Protein AF-A0A972HH08-F1 (afdb_monomer)

Foldseek 3Di:
DDDPPDDPDPDPPDPDPPPPPVPPDDPPVVVVVVVVVVVLVVVLVVQLVVQCVVPVDSVRSNVVSVCVSVVVVVVVVVVVVVVPVVDDPPD

Structure (mmCIF, N/CA/C/O backbone):
data_AF-A0A972HH08-F1
#
_entry.id   AF-A0A972HH08-F1
#
loop_
_atom_site.group_PDB
_atom_site.id
_atom_site.type_symbol
_atom_site.label_atom_id
_atom_site.label_alt_id
_atom_site.label_comp_id
_atom_site.label_asym_id
_atom_site.label_entity_id
_atom_site.label_seq_id
_atom_site.pdbx_PDB_ins_code
_atom_site.Cartn_x
_atom_site.Cartn_y
_atom_site.Cartn_z
_atom_site.occupancy
_atom_site.B_iso_or_equiv
_atom_site.auth_seq_id
_atom_site.auth_comp_id
_atom_site.auth_asym_id
_atom_site.auth_atom_id
_atom_site.pdbx_PDB_model_num
ATOM 1 N N . MET A 1 1 ? -15.792 23.093 -46.252 1.00 42.84 1 MET A N 1
ATOM 2 C CA . MET A 1 1 ? -15.370 22.059 -45.281 1.00 42.84 1 MET A CA 1
ATOM 3 C C . MET A 1 1 ? -13.939 22.381 -44.873 1.00 42.84 1 MET A C 1
ATOM 5 O O . MET A 1 1 ? -13.083 22.382 -45.744 1.00 42.84 1 MET A O 1
ATOM 9 N N . LEU A 1 2 ? -13.693 22.775 -43.619 1.00 50.72 2 LEU A N 1
ATOM 10 C CA . LEU A 1 2 ? -12.345 23.082 -43.118 1.00 50.72 2 LEU A CA 1
ATOM 11 C C . LEU A 1 2 ? -11.641 21.763 -42.779 1.00 50.72 2 LEU A C 1
ATOM 13 O O . LEU A 1 2 ? -12.202 20.955 -42.043 1.00 50.72 2 LEU A O 1
ATOM 17 N N . ASN A 1 3 ? -10.457 21.529 -43.345 1.00 46.81 3 ASN A N 1
ATOM 18 C CA . ASN A 1 3 ? -9.643 20.358 -43.031 1.00 46.81 3 ASN A CA 1
ATOM 19 C C . ASN A 1 3 ? -9.036 20.533 -41.620 1.00 46.81 3 ASN A C 1
ATOM 21 O O . ASN A 1 3 ? -8.292 21.493 -41.416 1.00 46.81 3 ASN A O 1
ATOM 25 N N . PRO A 1 4 ? -9.334 19.657 -40.642 1.00 57.03 4 PRO A N 1
ATOM 26 C CA . PRO A 1 4 ? -8.886 19.828 -39.259 1.00 57.03 4 PRO A CA 1
ATOM 27 C C . PRO A 1 4 ? -7.385 19.560 -39.025 1.00 57.03 4 PRO A C 1
ATOM 29 O O . PRO A 1 4 ? -6.949 19.626 -37.879 1.00 57.03 4 PRO A O 1
ATOM 32 N N . THR A 1 5 ? -6.581 19.264 -40.058 1.00 57.78 5 THR A N 1
ATOM 33 C CA . THR A 1 5 ? -5.150 18.924 -39.893 1.00 57.78 5 THR A CA 1
ATOM 34 C C . THR A 1 5 ? -4.154 20.000 -40.320 1.00 57.78 5 THR A C 1
ATOM 36 O O . THR A 1 5 ? -2.954 19.802 -40.148 1.00 57.78 5 THR A O 1
ATOM 39 N N . THR A 1 6 ? -4.586 21.143 -40.850 1.00 57.56 6 THR A N 1
ATOM 40 C CA . THR A 1 6 ? -3.664 22.255 -41.139 1.00 57.56 6 THR A CA 1
ATOM 41 C C . THR A 1 6 ? -3.558 23.169 -39.926 1.00 57.56 6 THR A C 1
ATOM 43 O O . THR A 1 6 ? -4.171 24.234 -39.881 1.00 57.56 6 THR A O 1
ATOM 46 N N . PHE A 1 7 ? -2.779 22.748 -38.927 1.00 62.72 7 PHE A N 1
ATOM 47 C CA . PHE A 1 7 ? -2.162 23.719 -38.025 1.00 62.72 7 PHE A CA 1
ATOM 48 C C . PHE A 1 7 ? -1.311 24.677 -38.878 1.00 62.72 7 PHE A C 1
ATOM 50 O O . PHE A 1 7 ? -0.615 24.204 -39.782 1.00 62.72 7 PHE A O 1
ATOM 57 N N . PRO A 1 8 ? -1.361 26.000 -38.647 1.00 64.50 8 PRO A N 1
ATOM 58 C CA . PRO A 1 8 ? -0.471 26.922 -39.335 1.00 64.50 8 PRO A CA 1
ATOM 59 C C . PRO A 1 8 ? 0.972 26.538 -39.001 1.00 64.50 8 PRO A C 1
ATOM 61 O O . PRO A 1 8 ? 1.339 26.497 -37.825 1.00 64.50 8 PRO A O 1
ATOM 64 N N . HIS A 1 9 ? 1.776 26.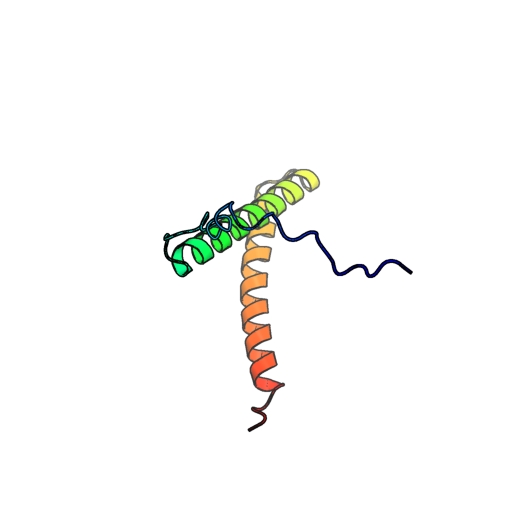232 -40.020 1.00 63.53 9 HIS A N 1
ATOM 65 C CA . HIS A 1 9 ? 3.219 26.135 -39.836 1.00 63.53 9 HIS A CA 1
ATOM 66 C C . HIS A 1 9 ? 3.723 27.519 -39.381 1.00 63.53 9 HIS A C 1
ATOM 68 O O . HIS A 1 9 ? 3.330 28.521 -39.991 1.00 63.53 9 HIS A O 1
ATOM 74 N N . PRO A 1 10 ? 4.525 27.615 -38.305 1.00 67.88 10 PRO A N 1
ATOM 75 C CA . PRO A 1 10 ? 5.176 28.865 -37.930 1.00 67.88 10 PRO A CA 1
ATOM 76 C C . PRO A 1 10 ? 6.015 29.392 -39.106 1.00 67.88 10 PRO A C 1
ATOM 78 O O . PRO A 1 10 ? 6.557 28.574 -39.850 1.00 67.88 10 PRO A O 1
ATOM 81 N N . PRO A 1 11 ? 6.135 30.718 -39.301 1.00 71.25 11 PRO A N 1
ATOM 82 C CA . PRO A 1 11 ? 7.042 31.273 -40.302 1.00 71.25 11 PRO A CA 1
ATOM 83 C C . PRO A 1 11 ? 8.468 30.756 -40.058 1.00 71.25 11 PRO A C 1
ATOM 85 O O . PRO A 1 11 ? 8.930 30.747 -38.918 1.00 71.25 11 PRO A O 1
ATOM 88 N N . ASP A 1 12 ? 9.139 30.322 -41.130 1.00 70.12 12 ASP A N 1
ATOM 89 C CA . ASP A 1 12 ? 10.363 29.493 -41.161 1.00 70.12 12 ASP A CA 1
ATOM 90 C C . ASP A 1 12 ? 11.654 30.144 -40.590 1.00 70.12 12 ASP A C 1
ATOM 92 O O . ASP A 1 12 ? 12.762 29.856 -41.042 1.00 70.12 12 ASP A O 1
ATOM 96 N N . GLY A 1 13 ? 11.543 31.047 -39.614 1.00 67.62 13 GLY A N 1
ATOM 97 C CA . GLY A 1 13 ? 12.664 31.729 -38.959 1.00 67.62 13 GLY A CA 1
ATOM 98 C C . GLY A 1 13 ? 12.819 31.434 -37.466 1.00 67.62 13 GLY A C 1
ATOM 99 O O . GLY A 1 13 ? 13.900 31.666 -36.923 1.00 67.62 13 GLY A O 1
ATOM 100 N N . ASP A 1 14 ? 11.787 30.906 -36.806 1.00 67.50 14 ASP A N 1
ATOM 101 C CA . ASP A 1 14 ? 11.899 30.527 -35.401 1.00 67.50 14 ASP A CA 1
ATOM 102 C C . ASP A 1 14 ? 12.445 29.095 -35.311 1.00 67.50 14 ASP A C 1
ATOM 104 O O . ASP A 1 14 ? 11.861 28.181 -35.901 1.00 67.50 14 ASP A O 1
ATOM 108 N N . PRO A 1 15 ? 13.564 28.859 -34.599 1.00 72.12 15 PRO A N 1
ATOM 109 C CA . PRO A 1 15 ? 14.070 27.510 -34.413 1.00 72.12 15 PRO A CA 1
ATOM 110 C C . PRO A 1 15 ? 12.978 26.664 -33.762 1.00 72.12 15 PRO A C 1
ATOM 112 O O . PRO A 1 15 ? 12.356 27.094 -32.787 1.00 72.12 15 PRO A O 1
ATOM 115 N N . GLU A 1 16 ? 12.760 25.461 -34.301 1.00 72.94 16 GLU A N 1
ATOM 116 C CA . GLU A 1 16 ? 11.885 24.464 -33.689 1.00 72.94 16 GLU A CA 1
ATOM 117 C C . GLU A 1 16 ? 12.163 24.436 -32.176 1.00 72.94 16 GLU A C 1
ATOM 119 O O . GLU A 1 16 ? 13.334 24.357 -31.773 1.00 72.94 16 GLU A O 1
ATOM 124 N N . PRO A 1 17 ? 11.134 24.569 -31.315 1.00 71.19 17 PRO A N 1
ATOM 125 C CA . PRO A 1 17 ? 11.358 24.601 -29.883 1.00 71.19 17 PRO A CA 1
ATOM 126 C C . PRO A 1 17 ? 12.082 23.316 -29.493 1.00 71.19 17 PRO A C 1
ATOM 128 O O . PRO A 1 17 ? 11.584 22.217 -29.734 1.00 71.19 17 PRO A O 1
ATOM 131 N N . ALA A 1 18 ? 13.278 23.462 -28.915 1.00 70.88 18 ALA A N 1
ATOM 132 C CA . ALA A 1 18 ? 14.118 22.330 -28.554 1.00 70.88 18 ALA A CA 1
ATOM 133 C C . ALA A 1 18 ? 13.287 21.271 -27.802 1.00 70.88 18 ALA A C 1
ATOM 135 O O . ALA A 1 18 ? 12.491 21.641 -26.926 1.00 70.88 18 ALA A O 1
ATOM 136 N N . PRO A 1 19 ? 13.462 19.966 -28.103 1.00 73.06 19 PRO A N 1
ATOM 137 C CA . PRO A 1 19 ? 12.664 18.914 -27.492 1.00 73.06 19 PRO A CA 1
ATOM 138 C C . PRO A 1 19 ? 12.725 19.073 -25.976 1.00 73.06 19 PRO A C 1
ATOM 140 O O . PRO A 1 19 ? 13.809 19.173 -25.393 1.00 73.06 19 PRO A O 1
ATOM 143 N N . ASN A 1 20 ? 11.556 19.142 -25.340 1.00 65.12 20 ASN A N 1
ATOM 144 C CA . ASN A 1 20 ? 11.391 19.445 -23.923 1.00 65.12 20 ASN A CA 1
ATOM 145 C C . ASN A 1 20 ? 11.936 18.314 -23.030 1.00 65.12 20 ASN A C 1
ATOM 147 O O . ASN A 1 20 ? 11.201 17.592 -22.360 1.00 65.12 20 ASN A O 1
ATOM 151 N N . ARG A 1 21 ? 13.262 18.176 -22.951 1.00 66.56 21 ARG A N 1
ATOM 152 C CA . ARG A 1 21 ? 13.967 17.220 -22.086 1.00 66.56 21 ARG A CA 1
ATOM 153 C C . ARG A 1 21 ? 13.891 17.641 -20.612 1.00 66.56 21 ARG A C 1
ATOM 155 O O . ARG A 1 21 ? 14.906 17.730 -19.932 1.00 66.56 21 ARG A O 1
ATOM 162 N N . ARG A 1 22 ? 12.690 17.891 -20.079 1.00 66.06 22 ARG A N 1
ATOM 163 C CA . ARG A 1 22 ? 12.484 18.223 -18.657 1.00 66.06 22 ARG A CA 1
ATOM 164 C C . ARG A 1 22 ? 12.851 17.071 -17.714 1.00 66.06 22 ARG A C 1
ATOM 166 O O . ARG A 1 22 ? 13.012 17.299 -16.523 1.00 66.06 22 ARG A O 1
ATOM 173 N N . PHE A 1 23 ? 13.048 15.860 -18.237 1.00 58.53 23 PHE A N 1
ATOM 174 C CA . PHE A 1 23 ? 13.458 14.687 -17.464 1.00 58.53 23 PHE A CA 1
ATOM 175 C C . PHE A 1 23 ? 14.733 14.050 -18.030 1.00 58.53 23 PHE A C 1
ATOM 177 O O . PHE A 1 23 ? 14.772 12.865 -18.353 1.00 58.53 23 PHE A O 1
ATOM 184 N N . GLY A 1 24 ? 15.790 14.847 -18.179 1.00 56.59 24 GLY A N 1
ATOM 185 C CA . GLY A 1 24 ? 17.132 14.323 -18.418 1.00 56.59 24 GLY A CA 1
ATOM 186 C C . GLY A 1 24 ? 17.750 13.760 -17.131 1.00 56.59 24 GLY A C 1
ATOM 187 O O . GLY A 1 24 ? 17.990 14.502 -16.188 1.00 56.59 24 GLY A O 1
ATOM 188 N N . GLY A 1 25 ? 18.060 12.460 -17.102 1.00 61.03 25 GLY A N 1
ATOM 189 C CA . GLY A 1 25 ? 19.302 11.998 -16.461 1.00 61.03 25 GLY A CA 1
ATOM 190 C C . GLY A 1 25 ? 19.297 11.426 -15.035 1.00 61.03 25 GLY A C 1
ATOM 191 O O . GLY A 1 25 ? 20.378 11.120 -14.545 1.00 61.03 25 GLY A O 1
ATOM 192 N N . LEU A 1 26 ? 18.164 11.187 -14.366 1.00 59.44 26 LEU A N 1
ATOM 193 C CA . LEU A 1 26 ? 18.158 10.373 -13.134 1.00 59.44 26 LEU A CA 1
ATOM 194 C C . LEU A 1 26 ? 17.748 8.938 -13.480 1.00 59.44 26 LEU A C 1
ATOM 196 O O . LEU A 1 26 ? 16.641 8.708 -13.957 1.00 59.44 26 LEU A O 1
ATOM 200 N N . SER A 1 27 ? 18.657 7.976 -13.281 1.00 63.59 27 SER A N 1
ATOM 201 C CA . SER A 1 27 ? 18.525 6.562 -13.671 1.00 63.59 27 SER A CA 1
ATOM 202 C C . SER A 1 27 ? 17.088 6.026 -13.558 1.00 63.59 27 SER A C 1
ATOM 204 O O . SER A 1 27 ? 16.556 5.901 -12.449 1.00 63.59 27 SER A O 1
ATOM 206 N N . SER A 1 28 ? 16.491 5.674 -14.700 1.00 74.81 28 SER A N 1
ATOM 207 C CA . SER A 1 28 ? 15.091 5.244 -14.829 1.00 74.81 28 SER A CA 1
ATOM 208 C C . SER A 1 28 ? 14.683 4.227 -13.743 1.00 74.81 28 SER A C 1
ATOM 210 O O . SER A 1 28 ? 13.729 4.470 -13.006 1.00 74.81 28 SER A O 1
ATOM 212 N N . ARG A 1 29 ? 15.464 3.160 -13.504 1.00 75.69 29 ARG A N 1
ATOM 213 C CA . ARG A 1 29 ? 15.123 2.110 -12.515 1.00 75.69 29 ARG A CA 1
ATOM 214 C C . ARG A 1 29 ? 14.994 2.602 -11.067 1.00 75.69 29 ARG A C 1
ATOM 216 O O . ARG A 1 29 ? 14.054 2.205 -10.385 1.00 75.69 29 ARG A O 1
ATOM 223 N N . ARG A 1 30 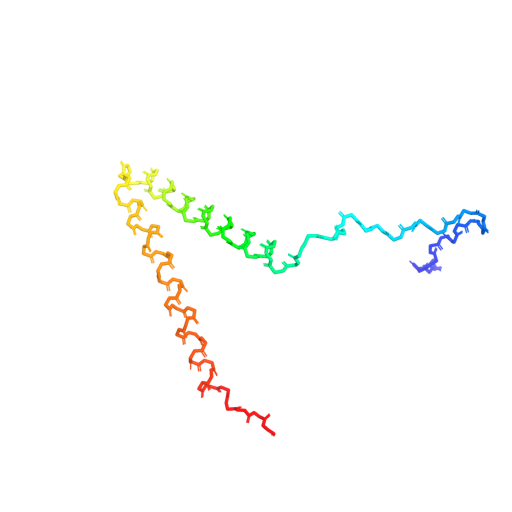? 15.907 3.458 -10.586 1.00 83.81 30 ARG A N 1
ATOM 224 C CA . ARG A 1 30 ? 15.884 3.942 -9.188 1.00 83.81 30 ARG A CA 1
ATOM 225 C C . ARG A 1 30 ? 14.697 4.868 -8.939 1.00 83.81 30 ARG A C 1
ATOM 227 O O . ARG A 1 30 ? 14.056 4.767 -7.900 1.00 83.81 30 ARG A O 1
ATOM 234 N N . VAL A 1 31 ? 14.365 5.712 -9.917 1.00 85.94 31 VAL A N 1
ATOM 235 C CA . VAL A 1 31 ? 13.197 6.601 -9.850 1.00 85.94 31 VAL A CA 1
ATOM 236 C C . VAL A 1 31 ? 11.898 5.796 -9.886 1.00 85.94 31 VAL A C 1
ATOM 238 O O . VAL A 1 31 ? 10.993 6.074 -9.103 1.00 85.94 31 VAL A O 1
ATOM 241 N N . HIS A 1 32 ? 11.798 4.774 -10.743 1.00 85.94 32 HIS A N 1
ATOM 242 C CA . HIS A 1 32 ? 10.619 3.901 -10.779 1.00 85.94 32 HIS A CA 1
ATOM 243 C C . HIS A 1 32 ? 10.441 3.106 -9.480 1.00 85.94 32 HIS A C 1
ATOM 245 O O . HIS A 1 32 ? 9.322 3.023 -8.968 1.00 85.94 32 HIS A O 1
ATOM 251 N N . LEU A 1 33 ? 11.528 2.578 -8.909 1.00 88.44 33 LEU A N 1
ATOM 252 C CA . LEU A 1 33 ? 11.484 1.887 -7.621 1.00 88.44 33 LEU A CA 1
ATOM 253 C C . LEU A 1 33 ? 11.051 2.836 -6.495 1.00 88.44 33 LEU A C 1
ATOM 255 O O . LEU A 1 33 ? 10.130 2.507 -5.752 1.00 88.44 33 LEU A O 1
ATOM 259 N N . ALA A 1 34 ? 11.645 4.031 -6.420 1.00 90.06 34 ALA A N 1
ATOM 260 C CA . ALA A 1 34 ? 11.280 5.042 -5.431 1.00 90.06 34 ALA A CA 1
ATOM 261 C C . ALA A 1 34 ? 9.802 5.439 -5.548 1.00 90.06 34 ALA A C 1
ATOM 263 O O . ALA A 1 34 ? 9.079 5.377 -4.560 1.00 90.06 34 ALA A O 1
ATOM 264 N N . LYS A 1 35 ? 9.317 5.737 -6.763 1.00 88.06 35 LYS A N 1
ATOM 265 C CA . LYS A 1 35 ? 7.896 6.033 -7.017 1.00 88.06 35 LYS A CA 1
ATOM 266 C C . LYS A 1 35 ? 6.983 4.898 -6.556 1.00 88.06 35 LYS A C 1
ATOM 268 O O . LYS A 1 35 ? 5.957 5.157 -5.935 1.00 88.06 35 LYS A O 1
ATOM 2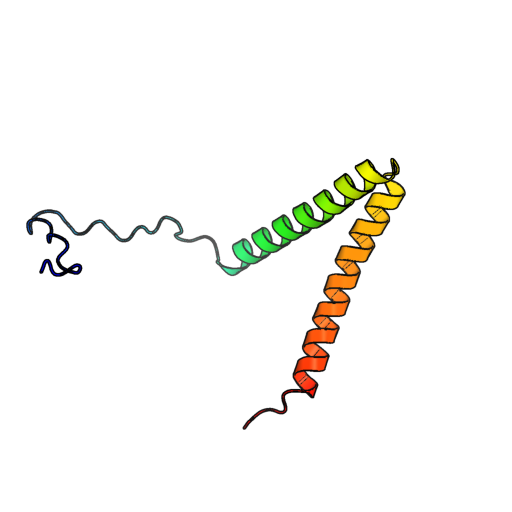73 N N . THR A 1 36 ? 7.363 3.651 -6.834 1.00 89.44 36 THR A N 1
ATOM 274 C CA . THR A 1 36 ? 6.581 2.476 -6.430 1.00 89.44 36 THR A CA 1
ATOM 275 C C . THR A 1 36 ? 6.520 2.354 -4.911 1.00 89.44 36 THR A C 1
ATOM 277 O O . THR A 1 36 ? 5.437 2.167 -4.368 1.00 89.44 36 THR A O 1
ATOM 280 N N . ILE A 1 37 ? 7.649 2.503 -4.215 1.00 91.12 37 ILE A N 1
ATOM 281 C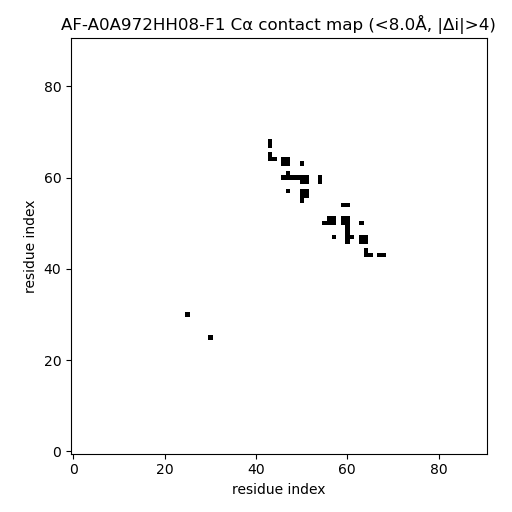 CA . ILE A 1 37 ? 7.699 2.443 -2.748 1.00 91.12 37 ILE A CA 1
ATOM 282 C C . ILE A 1 37 ? 6.878 3.582 -2.140 1.00 91.12 37 ILE A C 1
ATOM 284 O O . ILE A 1 37 ? 6.034 3.324 -1.287 1.00 91.12 37 ILE A O 1
ATOM 288 N N . THR A 1 38 ? 7.057 4.817 -2.616 1.00 93.81 38 THR A N 1
ATOM 289 C CA . THR A 1 38 ? 6.271 5.975 -2.166 1.00 93.81 38 THR A CA 1
ATOM 290 C C . THR A 1 38 ? 4.778 5.720 -2.331 1.00 93.81 38 THR A C 1
ATOM 292 O O . THR A 1 38 ? 4.017 5.908 -1.387 1.00 93.81 38 THR A O 1
ATOM 295 N N . TRP A 1 39 ? 4.360 5.224 -3.496 1.00 93.12 39 TRP A N 1
ATOM 296 C CA . TRP A 1 39 ? 2.960 4.892 -3.740 1.00 93.12 39 TRP A CA 1
ATOM 297 C C . TRP A 1 39 ? 2.439 3.805 -2.792 1.00 93.12 39 TRP A C 1
ATOM 299 O O . TRP A 1 39 ? 1.323 3.912 -2.289 1.00 93.12 39 TRP A O 1
ATOM 309 N N . ARG A 1 40 ? 3.249 2.780 -2.498 1.00 90.75 40 ARG A N 1
ATOM 310 C CA . ARG A 1 40 ? 2.879 1.707 -1.560 1.00 90.75 40 ARG A CA 1
ATOM 311 C C . ARG A 1 40 ? 2.708 2.224 -0.137 1.00 90.75 40 ARG A C 1
ATOM 313 O O . ARG A 1 40 ? 1.719 1.884 0.499 1.00 90.75 40 ARG A O 1
ATOM 320 N N . VAL A 1 41 ? 3.626 3.070 0.329 1.00 93.38 41 VAL A N 1
ATOM 321 C CA . VAL A 1 41 ? 3.547 3.676 1.665 1.00 93.38 41 VAL A CA 1
ATOM 322 C C . VAL A 1 41 ? 2.304 4.553 1.786 1.00 93.38 41 VAL A C 1
ATOM 324 O O . VAL A 1 41 ? 1.571 4.413 2.759 1.00 93.38 41 VAL A O 1
ATOM 327 N N . ILE A 1 42 ? 2.029 5.398 0.785 1.00 96.25 42 ILE A N 1
ATOM 328 C CA . ILE A 1 42 ? 0.829 6.247 0.770 1.00 96.25 42 ILE A CA 1
ATOM 329 C C . ILE A 1 42 ? -0.435 5.384 0.815 1.00 96.25 42 ILE A C 1
ATOM 331 O O . ILE A 1 42 ? -1.290 5.628 1.656 1.00 96.25 42 ILE A O 1
ATOM 335 N N . ALA A 1 43 ? -0.534 4.350 -0.026 1.00 93.44 43 ALA A N 1
ATOM 336 C CA . ALA A 1 43 ? -1.709 3.482 -0.067 1.00 93.44 43 ALA A CA 1
ATOM 337 C C . ALA A 1 43 ? -1.969 2.785 1.280 1.00 93.44 43 ALA A C 1
ATOM 339 O O . ALA A 1 43 ? -3.067 2.891 1.820 1.00 93.44 43 ALA A O 1
ATOM 340 N N . THR A 1 44 ? -0.952 2.137 1.861 1.00 93.88 44 THR A N 1
ATOM 341 C CA . THR A 1 44 ? -1.095 1.476 3.167 1.00 93.88 44 THR A CA 1
ATOM 342 C C . THR A 1 44 ? -1.430 2.480 4.266 1.00 93.88 44 THR A C 1
ATOM 344 O O . THR A 1 44 ? -2.298 2.211 5.093 1.00 93.88 44 THR A O 1
ATOM 347 N N . PHE A 1 45 ? -0.796 3.656 4.266 1.00 96.75 45 PHE A N 1
ATOM 348 C CA . PHE A 1 45 ? -1.097 4.711 5.230 1.00 96.75 45 PHE A CA 1
ATOM 349 C C . PHE A 1 45 ? -2.551 5.182 5.124 1.00 96.75 45 PHE A C 1
ATOM 351 O O . PHE A 1 45 ? -3.241 5.273 6.138 1.00 96.75 45 PHE A O 1
ATOM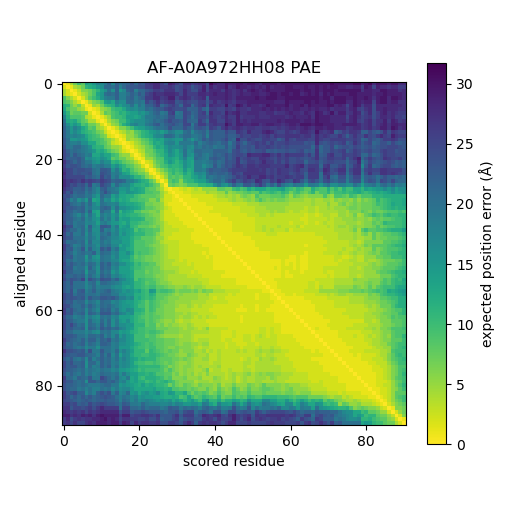 358 N N . THR A 1 46 ? -3.048 5.408 3.907 1.00 96.38 46 THR A N 1
ATOM 359 C CA . THR A 1 46 ? -4.451 5.759 3.668 1.00 96.38 46 THR A CA 1
ATOM 360 C C . THR A 1 46 ? -5.394 4.692 4.222 1.00 96.38 46 THR A C 1
ATOM 362 O O . THR A 1 46 ? -6.336 5.044 4.932 1.00 96.38 46 THR A O 1
ATOM 365 N N . THR A 1 47 ? -5.124 3.403 3.997 1.00 96.94 47 THR A N 1
ATOM 366 C CA . THR A 1 47 ? -5.939 2.313 4.562 1.00 96.94 47 THR A CA 1
ATOM 367 C C . THR A 1 47 ? -5.942 2.325 6.088 1.00 96.94 47 THR A C 1
ATOM 369 O O . THR A 1 47 ? -7.007 2.191 6.696 1.00 96.94 47 THR A O 1
ATOM 372 N N .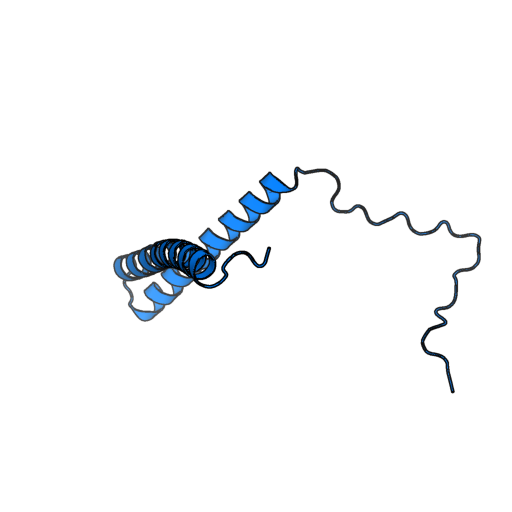 VAL A 1 48 ? -4.778 2.512 6.721 1.00 97.19 48 VAL A N 1
ATOM 373 C CA . VAL A 1 48 ? -4.666 2.582 8.187 1.00 97.19 48 VAL A CA 1
ATOM 374 C C . VAL A 1 48 ? -5.477 3.756 8.734 1.00 97.19 48 VAL A C 1
ATOM 376 O O . VAL A 1 48 ? -6.226 3.571 9.6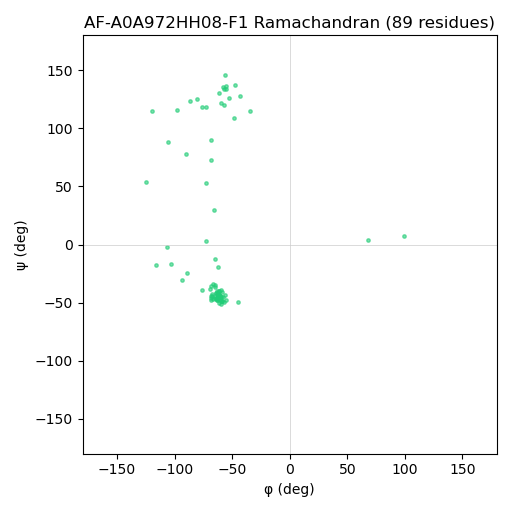89 1.00 97.19 48 VAL A O 1
ATOM 379 N N . VAL A 1 49 ? -5.377 4.938 8.116 1.00 97.69 49 VAL A N 1
ATOM 380 C CA . VAL A 1 49 ? -6.114 6.142 8.535 1.00 97.69 49 VAL A CA 1
ATOM 381 C C . VAL A 1 49 ? -7.620 5.956 8.378 1.00 97.69 49 VAL A C 1
ATOM 383 O O . VAL A 1 49 ? -8.358 6.236 9.318 1.00 97.69 49 VAL A O 1
ATOM 386 N N . ILE A 1 50 ? -8.082 5.442 7.234 1.00 97.44 50 ILE A N 1
ATOM 387 C CA . ILE A 1 50 ? -9.510 5.173 7.001 1.00 97.44 50 ILE A CA 1
ATOM 388 C C . ILE A 1 50 ? -10.027 4.162 8.027 1.00 97.44 50 ILE A C 1
ATOM 390 O O . ILE A 1 50 ? -11.045 4.392 8.675 1.00 97.44 50 ILE A O 1
ATOM 394 N N . SER A 1 51 ? -9.298 3.064 8.222 1.00 97.12 51 SER A N 1
ATOM 395 C CA . SER A 1 51 ? -9.675 2.019 9.176 1.00 97.12 51 SER A CA 1
ATOM 396 C C . SER A 1 51 ? -9.692 2.539 10.612 1.00 97.12 51 SER A C 1
ATOM 398 O O . SER A 1 51 ? -10.603 2.216 11.371 1.00 97.12 51 SER A O 1
ATOM 400 N N . TYR A 1 52 ? -8.719 3.373 10.991 1.00 97.06 52 TYR A N 1
ATOM 401 C CA . TYR A 1 52 ? -8.707 4.047 12.287 1.00 97.06 52 TYR A CA 1
ATOM 402 C C . TYR A 1 52 ? -9.918 4.963 12.449 1.00 97.06 52 TYR A C 1
ATOM 404 O O . TYR A 1 52 ? -10.558 4.938 13.490 1.00 97.06 52 TYR A O 1
ATOM 412 N N . TRP A 1 53 ? -10.272 5.730 11.420 1.00 97.94 53 TRP A N 1
ATOM 413 C CA . TRP A 1 53 ? -11.409 6.644 11.487 1.00 97.94 53 TRP A CA 1
ATOM 414 C C . TRP A 1 53 ? -12.743 5.908 11.653 1.00 97.94 53 TRP A C 1
ATOM 416 O O . TRP A 1 53 ? -13.615 6.367 12.382 1.00 97.94 53 TRP A O 1
ATOM 426 N N . VAL A 1 54 ? -12.872 4.729 11.039 1.00 97.31 54 VAL A N 1
ATOM 427 C CA . VAL A 1 54 ? -14.062 3.874 11.158 1.00 97.31 54 VAL A CA 1
ATOM 428 C C . VAL A 1 54 ? -14.119 3.138 12.501 1.00 97.31 54 VAL A C 1
ATOM 430 O O . VAL A 1 54 ? -15.195 2.981 13.070 1.00 97.31 54 VAL A O 1
ATOM 433 N N . THR A 1 55 ? -12.982 2.657 13.008 1.00 96.81 55 THR A N 1
ATOM 434 C CA . THR A 1 55 ? -12.941 1.742 14.170 1.00 96.81 55 THR A CA 1
ATOM 435 C C . THR A 1 55 ? -12.533 2.405 15.483 1.00 96.81 55 THR A C 1
ATOM 437 O O . THR A 1 55 ? -12.697 1.810 16.544 1.00 96.81 55 THR A O 1
ATOM 440 N N . GLY A 1 56 ? -11.932 3.594 15.429 1.00 96.31 56 GLY A N 1
ATOM 441 C CA . GLY A 1 56 ? -11.292 4.260 16.564 1.00 96.31 56 GLY A CA 1
ATOM 442 C C . GLY A 1 56 ? -10.019 3.573 17.080 1.00 96.31 56 GLY A C 1
ATOM 443 O O . GLY A 1 56 ? -9.455 4.020 18.075 1.00 96.31 56 GLY A O 1
ATOM 444 N N . SER A 1 57 ? -9.545 2.493 16.442 1.00 96.12 57 SER A N 1
ATOM 445 C CA . SER A 1 57 ? -8.416 1.688 16.928 1.00 96.12 57 SER A CA 1
ATOM 446 C C . SER A 1 57 ? -7.258 1.653 15.939 1.00 96.12 57 SER A C 1
ATOM 448 O O . SER A 1 57 ? -7.352 1.095 14.843 1.00 96.12 57 SER A O 1
ATOM 450 N N . LEU A 1 58 ? -6.120 2.229 16.341 1.00 95.44 58 LEU A N 1
ATOM 451 C CA . LEU A 1 58 ? -4.915 2.246 15.510 1.00 95.44 58 LEU A CA 1
ATOM 452 C C . LEU A 1 58 ? -4.354 0.833 15.319 1.00 95.44 58 LEU A C 1
ATOM 454 O O . LEU A 1 58 ? -3.861 0.511 14.242 1.00 95.44 58 LEU A O 1
ATOM 458 N N . ALA A 1 59 ? -4.476 -0.025 16.335 1.00 95.88 59 ALA A N 1
ATOM 459 C CA . ALA A 1 59 ? -4.048 -1.419 16.258 1.00 95.88 59 ALA A CA 1
ATOM 460 C C . ALA A 1 59 ? -4.832 -2.191 15.184 1.00 95.88 59 ALA A C 1
ATOM 462 O O . ALA A 1 59 ? -4.241 -2.929 14.392 1.00 95.88 59 ALA A O 1
ATOM 463 N N . VAL A 1 60 ? -6.149 -1.973 15.104 1.00 95.69 60 VAL A N 1
ATOM 464 C CA . VAL A 1 60 ? -6.994 -2.581 14.066 1.00 95.69 60 VAL A CA 1
ATOM 465 C C . VAL A 1 60 ? -6.629 -2.026 12.690 1.00 95.69 60 VAL A C 1
ATOM 467 O O . VAL A 1 60 ? -6.400 -2.803 11.765 1.00 95.69 60 VAL A O 1
ATOM 470 N N . GLY A 1 61 ? -6.484 -0.703 12.558 1.00 96.56 61 GLY A N 1
ATOM 471 C CA . GLY A 1 61 ? -6.090 -0.082 11.292 1.00 96.56 61 GLY A CA 1
ATOM 472 C C . GLY A 1 61 ? -4.732 -0.565 10.777 1.00 96.56 61 GLY A C 1
ATOM 473 O O . GLY A 1 61 ? -4.618 -0.932 9.608 1.00 96.56 61 GLY A O 1
ATOM 474 N N . ALA A 1 62 ? -3.723 -0.644 11.650 1.00 94.75 62 ALA A N 1
ATOM 475 C CA . ALA A 1 62 ? -2.397 -1.171 11.323 1.00 94.75 62 ALA A CA 1
ATOM 476 C C . ALA A 1 62 ? -2.449 -2.644 10.890 1.00 94.75 62 ALA A C 1
ATOM 478 O O . ALA A 1 62 ? -1.791 -3.028 9.922 1.00 94.75 62 ALA A O 1
ATOM 479 N N . THR A 1 63 ? -3.277 -3.452 11.559 1.00 96.12 63 THR A N 1
ATOM 480 C CA . THR A 1 63 ? -3.490 -4.860 11.198 1.00 96.12 63 THR A CA 1
ATOM 481 C C . THR A 1 63 ? -4.101 -4.982 9.802 1.00 96.12 63 THR A C 1
ATOM 483 O O . THR A 1 63 ? -3.592 -5.741 8.979 1.00 96.12 63 THR A O 1
ATOM 486 N N . ILE A 1 64 ? -5.133 -4.188 9.490 1.00 96.31 64 ILE A N 1
ATOM 487 C CA . ILE A 1 64 ? -5.769 -4.176 8.163 1.00 96.31 64 ILE A CA 1
ATOM 488 C C . ILE A 1 64 ? -4.763 -3.762 7.085 1.00 96.31 64 ILE A C 1
ATOM 490 O O . ILE A 1 64 ? -4.605 -4.477 6.097 1.00 96.31 64 ILE A O 1
ATOM 494 N N . GLY A 1 65 ? -4.040 -2.657 7.288 1.00 94.69 65 GLY A N 1
ATOM 495 C CA . GLY A 1 65 ? -3.037 -2.183 6.329 1.00 94.69 65 GLY A CA 1
ATOM 496 C C . GLY A 1 65 ? -1.913 -3.199 6.083 1.00 94.69 65 GLY A C 1
ATOM 497 O O . GLY A 1 65 ? -1.489 -3.393 4.942 1.00 94.69 65 GLY A O 1
ATOM 498 N N . GLY A 1 66 ? -1.460 -3.894 7.131 1.00 94.25 66 GLY A N 1
ATOM 499 C CA . GLY A 1 66 ? -0.454 -4.955 7.022 1.00 94.25 66 GLY A CA 1
ATOM 500 C C . GLY A 1 66 ? -0.958 -6.188 6.266 1.00 94.25 66 GLY A C 1
ATOM 501 O O . GLY A 1 66 ? -0.259 -6.709 5.387 1.00 94.25 66 GLY A O 1
ATOM 502 N N . ILE A 1 67 ? -2.185 -6.632 6.564 1.00 95.88 67 ILE A N 1
ATOM 503 C CA . ILE A 1 67 ? -2.836 -7.738 5.850 1.00 95.88 67 ILE A CA 1
ATOM 504 C C . ILE A 1 67 ? -3.025 -7.371 4.378 1.00 95.88 67 ILE A C 1
ATOM 506 O O . ILE A 1 67 ? -2.672 -8.171 3.518 1.00 95.88 67 ILE A O 1
ATOM 510 N N . GLU A 1 68 ? -3.509 -6.166 4.068 1.00 94.44 68 GLU A N 1
ATOM 511 C CA . GLU A 1 68 ? -3.701 -5.700 2.690 1.00 94.44 68 GLU A CA 1
ATOM 512 C C . GLU A 1 68 ? -2.389 -5.746 1.893 1.00 94.44 68 GLU A C 1
ATOM 514 O O . GLU A 1 68 ? -2.338 -6.315 0.798 1.00 94.44 68 GLU A O 1
ATOM 519 N N . ALA A 1 69 ? -1.307 -5.193 2.450 1.00 90.75 69 ALA A N 1
ATOM 520 C CA . ALA A 1 69 ? -0.000 -5.181 1.798 1.00 90.75 69 ALA A CA 1
ATOM 521 C C . ALA A 1 69 ? 0.515 -6.604 1.514 1.00 90.75 69 ALA A C 1
ATOM 523 O O . ALA A 1 69 ? 0.965 -6.893 0.400 1.00 90.75 69 ALA A O 1
ATOM 524 N N . THR A 1 70 ? 0.392 -7.501 2.498 1.00 92.94 70 THR A N 1
ATOM 525 C CA . THR A 1 70 ? 0.840 -8.899 2.400 1.00 92.94 70 THR A CA 1
ATOM 526 C C . THR A 1 70 ? -0.015 -9.697 1.418 1.00 92.94 70 THR A C 1
ATOM 528 O O . THR A 1 70 ? 0.514 -10.357 0.520 1.00 92.94 70 THR A O 1
ATOM 531 N N . ALA A 1 71 ? -1.340 -9.591 1.530 1.00 93.94 71 ALA A N 1
ATOM 532 C CA . ALA A 1 71 ? -2.290 -10.270 0.659 1.00 93.94 71 ALA A CA 1
ATOM 533 C C . ALA A 1 71 ? -2.078 -9.874 -0.804 1.00 93.94 71 ALA A C 1
ATOM 535 O O . ALA A 1 71 ? -2.067 -10.734 -1.678 1.00 93.94 71 ALA A O 1
ATOM 536 N N . LYS A 1 72 ? -1.823 -8.591 -1.084 1.00 88.56 72 LYS A N 1
ATOM 537 C CA . LYS A 1 72 ? -1.577 -8.103 -2.448 1.00 88.56 72 LYS A CA 1
ATOM 538 C C . LYS A 1 72 ? -0.302 -8.687 -3.060 1.00 88.56 72 LYS A C 1
ATOM 540 O O . LYS A 1 72 ? -0.292 -8.980 -4.253 1.00 88.56 72 LYS A O 1
ATOM 545 N N . MET A 1 73 ? 0.755 -8.886 -2.265 1.00 90.50 73 MET A N 1
ATOM 546 C CA . MET A 1 73 ? 1.975 -9.569 -2.722 1.00 90.50 73 MET A CA 1
ATOM 547 C C . MET A 1 73 ? 1.727 -11.058 -2.988 1.00 90.50 73 MET A C 1
ATOM 549 O O . MET A 1 73 ? 2.107 -11.556 -4.048 1.00 90.50 73 MET A O 1
ATOM 553 N N . ALA A 1 74 ? 1.049 -11.750 -2.067 1.00 92.81 74 ALA A N 1
ATOM 554 C CA . ALA A 1 74 ? 0.715 -13.166 -2.218 1.00 92.81 74 ALA A CA 1
ATOM 555 C C . ALA A 1 74 ? -0.199 -13.416 -3.431 1.00 92.81 74 ALA A C 1
ATOM 557 O O . ALA A 1 74 ? 0.065 -14.310 -4.234 1.00 92.81 74 ALA A O 1
ATOM 558 N N . LEU A 1 75 ? -1.228 -12.581 -3.607 1.00 93.69 75 LEU A N 1
ATOM 559 C CA . LEU A 1 75 ? -2.140 -12.632 -4.747 1.00 93.69 75 LEU A CA 1
ATOM 560 C C . LEU A 1 75 ? -1.424 -12.343 -6.061 1.00 93.69 75 LEU A C 1
ATOM 562 O O . LEU A 1 75 ? -1.681 -13.043 -7.030 1.00 93.69 75 LEU A O 1
ATOM 566 N N . TYR A 1 76 ? -0.515 -11.364 -6.110 1.00 90.88 76 TYR A N 1
ATOM 567 C CA . TYR A 1 76 ? 0.255 -11.086 -7.325 1.00 90.88 76 TYR A CA 1
ATOM 568 C C . TYR A 1 76 ? 1.130 -12.278 -7.726 1.00 90.88 76 TYR A C 1
ATOM 570 O O . TYR A 1 76 ? 1.133 -12.687 -8.884 1.00 90.88 76 TYR A O 1
ATOM 578 N N . TYR A 1 77 ? 1.829 -12.880 -6.762 1.00 91.38 77 TYR A N 1
ATOM 579 C CA . TYR A 1 77 ? 2.628 -14.075 -7.021 1.00 91.38 77 TYR A CA 1
ATOM 580 C C . TYR A 1 77 ? 1.762 -15.258 -7.484 1.00 91.38 77 TYR A C 1
ATOM 582 O O . TYR A 1 77 ? 2.096 -15.938 -8.455 1.00 91.38 77 TYR A O 1
ATOM 590 N N . GLY A 1 78 ? 0.625 -15.486 -6.820 1.00 93.75 78 GLY A N 1
ATOM 591 C CA . GLY A 1 78 ? -0.336 -16.516 -7.211 1.00 93.75 78 GLY A CA 1
ATOM 592 C C . GLY A 1 78 ? -0.921 -16.273 -8.603 1.00 93.75 78 GLY A C 1
ATOM 593 O O . GLY A 1 78 ? -0.996 -17.207 -9.397 1.00 93.75 78 GLY A O 1
ATOM 594 N N . HIS A 1 79 ? -1.271 -15.024 -8.916 1.00 94.38 79 HIS A N 1
ATOM 595 C CA . HIS A 1 79 ? -1.755 -14.589 -10.224 1.00 94.38 79 HIS A CA 1
ATOM 596 C C . HIS A 1 79 ? -0.726 -14.888 -11.317 1.00 94.38 79 HIS A C 1
ATOM 598 O O . HIS A 1 79 ? -1.066 -15.530 -12.306 1.00 94.38 79 HIS A O 1
ATOM 604 N N . GLU A 1 80 ? 0.540 -14.524 -11.104 1.00 92.12 80 GLU A N 1
ATOM 605 C CA . GLU A 1 80 ? 1.628 -14.820 -12.042 1.00 92.12 80 GLU A CA 1
ATOM 606 C C . GLU A 1 80 ? 1.798 -16.332 -12.253 1.00 92.12 80 GLU A C 1
ATOM 608 O O . GLU A 1 80 ? 1.905 -16.820 -13.379 1.00 92.12 80 GLU A O 1
ATOM 613 N N . ARG A 1 81 ? 1.754 -17.115 -11.166 1.00 89.38 81 ARG A N 1
ATOM 614 C CA . ARG A 1 81 ? 1.897 -18.573 -11.244 1.00 89.38 81 ARG A CA 1
ATOM 615 C C . ARG A 1 81 ? 0.709 -19.248 -11.925 1.00 89.38 81 ARG A C 1
ATOM 617 O O . ARG A 1 81 ? 0.904 -20.256 -12.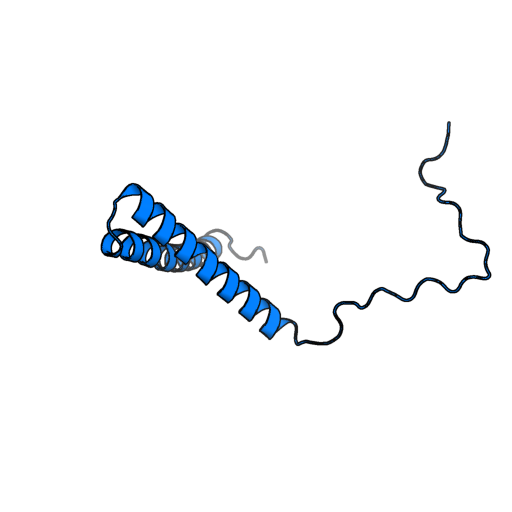603 1.00 89.38 81 ARG A O 1
ATOM 624 N N . ALA A 1 82 ? -0.500 -18.731 -11.727 1.00 91.50 82 ALA A N 1
ATOM 625 C CA . ALA A 1 82 ? -1.697 -19.198 -12.412 1.00 91.50 82 ALA A CA 1
ATOM 626 C C . ALA A 1 82 ? -1.631 -18.858 -13.905 1.00 91.50 82 ALA A C 1
ATOM 628 O O . ALA A 1 82 ? -1.868 -19.735 -14.732 1.00 91.50 82 ALA A O 1
ATOM 629 N N . TRP A 1 83 ? -1.214 -17.638 -14.255 1.00 88.38 83 TRP A N 1
ATOM 630 C CA . TRP A 1 83 ? -1.067 -17.209 -15.645 1.00 88.38 83 TRP A CA 1
ATOM 631 C C . TRP A 1 83 ? -0.038 -18.053 -16.404 1.00 88.38 83 TRP A C 1
ATOM 633 O O . TRP A 1 83 ? -0.333 -18.554 -17.486 1.00 88.38 83 TRP A O 1
ATOM 643 N N . ALA A 1 84 ? 1.111 -18.342 -15.784 1.00 84.25 84 ALA A N 1
ATOM 644 C CA . ALA A 1 84 ? 2.136 -19.227 -16.345 1.00 84.25 84 ALA A CA 1
ATOM 645 C C . ALA A 1 84 ? 1.668 -20.681 -16.568 1.00 84.25 84 ALA A C 1
ATOM 647 O O . ALA A 1 84 ? 2.308 -21.426 -17.304 1.00 84.25 84 ALA A O 1
ATOM 648 N N . ARG A 1 85 ? 0.585 -21.115 -15.909 1.00 78.00 85 ARG A N 1
ATOM 649 C CA . ARG A 1 85 ? -0.025 -22.442 -16.113 1.00 78.00 85 ARG A CA 1
ATOM 650 C C . ARG A 1 85 ? -1.154 -22.420 -17.143 1.00 78.00 85 ARG A C 1
ATOM 652 O O . ARG A 1 85 ? -1.394 -23.437 -17.780 1.00 78.00 85 ARG A O 1
ATOM 659 N N . LEU A 1 86 ? -1.859 -21.294 -17.262 1.00 79.62 86 LEU A N 1
ATOM 660 C CA . LEU A 1 86 ? -3.025 -21.127 -18.135 1.00 79.62 86 LEU A CA 1
ATOM 661 C C . LEU A 1 86 ? -2.668 -20.668 -19.548 1.00 79.62 86 LEU A C 1
ATOM 663 O O . LEU A 1 86 ? -3.432 -20.930 -20.471 1.00 79.62 86 LEU A O 1
ATOM 667 N N . VAL A 1 87 ? -1.521 -20.013 -19.724 1.00 68.62 8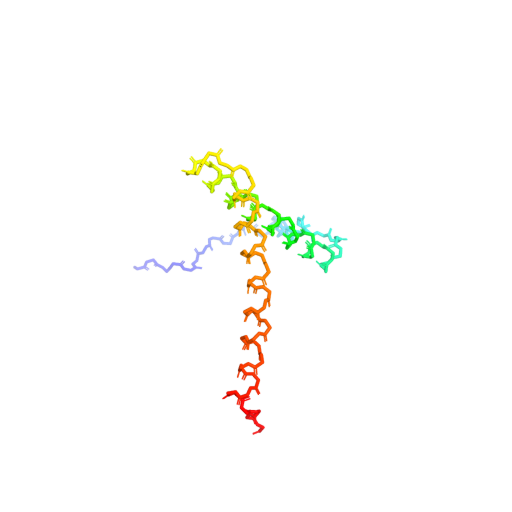7 VAL A N 1
ATOM 668 C CA . VAL A 1 87 ? -0.951 -19.700 -21.034 1.00 68.62 87 VAL A CA 1
ATOM 669 C C . VAL A 1 87 ? 0.227 -20.652 -21.257 1.00 68.62 87 VAL A C 1
ATOM 671 O O . VAL A 1 87 ? 1.355 -20.318 -20.886 1.00 68.62 87 VAL A O 1
ATOM 674 N N . PRO A 1 88 ? 0.009 -21.861 -21.821 1.00 60.53 88 PRO A N 1
ATOM 675 C CA . PRO A 1 88 ? 1.103 -22.600 -22.428 1.00 60.53 88 PRO A CA 1
ATOM 676 C C . PRO A 1 88 ? 1.740 -21.680 -23.461 1.00 60.53 88 PRO A C 1
ATOM 678 O O . PRO A 1 88 ? 1.022 -20.989 -24.186 1.00 60.53 88 PRO A O 1
ATOM 681 N N . ALA A 1 89 ? 3.070 -21.645 -23.502 1.00 60.12 89 ALA A N 1
ATOM 682 C CA . ALA A 1 89 ? 3.800 -20.938 -24.539 1.00 60.12 89 ALA A CA 1
ATOM 683 C C . ALA A 1 89 ? 3.208 -21.327 -25.900 1.00 60.12 89 ALA A C 1
ATOM 685 O O . ALA A 1 89 ? 3.349 -22.470 -26.335 1.00 60.12 89 ALA A O 1
ATOM 686 N N . VAL A 1 90 ? 2.497 -20.395 -26.535 1.00 57.47 90 VAL A N 1
ATOM 687 C CA . VAL A 1 90 ? 2.211 -20.479 -27.963 1.00 57.47 90 VAL A CA 1
ATOM 688 C C . VAL A 1 90 ? 3.570 -20.263 -28.617 1.00 57.47 90 VAL A C 1
ATOM 690 O O . VAL A 1 90 ? 4.029 -19.128 -28.742 1.00 57.47 90 VAL A O 1
ATOM 693 N N . GLY A 1 91 ? 4.272 -21.377 -28.830 1.00 48.56 91 GLY A N 1
ATOM 694 C CA . GLY A 1 91 ? 5.473 -21.465 -29.652 1.00 48.56 91 GLY A CA 1
ATOM 695 C C . GLY A 1 91 ? 5.120 -21.481 -31.127 1.00 48.56 91 GLY A C 1
ATOM 696 O O . GLY A 1 91 ? 3.980 -21.882 -31.454 1.00 48.56 91 GLY A O 1
#

Secondary structure (DSSP, 8-state):
---TT-PPPPPTTS--PPP--TT-SS-HHHHHHHHHHHHHHHHHHHHHHHHHHHHS-HHHHHHHHHHHHHHHHHHHHHHHHHHHHHS----

Sequence (91 aa):
MLNPTTFPHPPDGDPEPAPNRRFGGLSSRRVHLAKTITWRVIATFTTVVISYWVTGSLAVGATIGGIEATAKMALYYGHERAWARLVPAVG

Mean predicted aligned error: 12.74 Å

pLDDT: mean 81.72, std 15.48, range [42.84, 97.94]

Solvent-accessible surface area (backbone atoms only — not comparable to full-atom values): 5598 Å² total; per-residue (Å²): 136,85,73,92,79,73,71,81,77,74,72,98,78,67,76,78,78,70,80,83,68,84,80,73,86,72,61,65,68,62,54,52,51,49,52,50,51,54,52,50,52,52,51,38,48,51,45,20,50,53,38,19,72,75,67,76,33,63,68,59,7,47,50,50,23,52,48,52,57,51,49,51,53,54,48,50,54,50,50,53,57,49,46,65,67,73,50,68,82,86,122

Radius of gyration: 24.51 Å; Cα contacts (8 Å, |Δi|>4): 28; chains: 1; bounding box: 35×54×62 Å